Protein AF-A0A0D0DPZ7-F1 (afdb_monomer_lite)

Foldseek 3Di:
DDDDDDDDDDPPPPDDDDDDPPPPCPDPLVVDDLLCSQVPDDAPDDPPPVPDPDDDPPVVVNVVSVVVSVVDDSVLSNLVSVVLVLLVVVCVVVVNDSNCSPVHDVVSVVVSLVVCPPVDDPVSSVSD

pLDDT: mean 73.2, std 19.14, range [33.75, 94.12]

Sequence (128 aa):
HHPTSAMPRTLHLSQPREPKCSHQLLTPLFVLPVCTRLLLWSPIKPRSTSDAKATLSQNNIQRIYDVISHAWAISTRETYGSGLLTFHIFCDGKGIPEAEHAPANPTIIAVFISMLAGSYSGSAVTNY

Structure (mmCIF, N/CA/C/O backbone):
data_AF-A0A0D0DPZ7-F1
#
_entry.id   AF-A0A0D0DPZ7-F1
#
loop_
_atom_site.group_PDB
_atom_site.id
_atom_site.type_symbol
_atom_site.label_atom_id
_atom_site.label_alt_id
_atom_site.label_comp_id
_atom_site.label_asym_id
_atom_site.label_entity_id
_atom_site.label_seq_id
_atom_site.pdbx_PDB_ins_code
_atom_site.Cartn_x
_atom_site.Cartn_y
_atom_site.Cartn_z
_atom_site.occupancy
_atom_site.B_iso_or_equiv
_atom_site.auth_seq_id
_atom_site.auth_comp_id
_atom_site.auth_asym_id
_atom_site.auth_atom_id
_atom_site.pdbx_PDB_model_num
ATOM 1 N N . HIS A 1 1 ? 5.630 -40.386 -41.239 1.00 42.03 1 HIS A N 1
ATOM 2 C CA . HIS A 1 1 ? 5.960 -38.949 -41.191 1.00 42.03 1 HIS A CA 1
ATOM 3 C C . HIS A 1 1 ? 4.798 -38.133 -41.747 1.00 42.03 1 HIS A C 1
ATOM 5 O O . HIS A 1 1 ? 4.629 -38.116 -42.954 1.00 42.03 1 HIS A O 1
ATOM 11 N N . HIS A 1 2 ? 3.971 -37.566 -40.860 1.00 39.59 2 HIS A N 1
ATOM 12 C CA . HIS A 1 2 ? 3.369 -36.217 -40.885 1.00 39.59 2 HIS A CA 1
ATOM 13 C C . HIS A 1 2 ? 2.298 -36.155 -39.770 1.00 39.59 2 HIS A C 1
ATOM 15 O O . HIS A 1 2 ? 1.451 -37.045 -39.723 1.00 39.59 2 HIS A O 1
ATOM 21 N N . PRO A 1 3 ? 2.359 -35.191 -38.829 1.00 43.81 3 PRO A N 1
ATOM 22 C CA . PRO A 1 3 ? 1.478 -35.165 -37.665 1.00 43.81 3 PRO A CA 1
ATOM 23 C C . PRO A 1 3 ? 0.187 -34.374 -37.926 1.00 43.81 3 PRO A C 1
ATOM 25 O O . PRO A 1 3 ? 0.203 -33.295 -38.517 1.00 43.81 3 PRO A O 1
ATOM 28 N N . THR A 1 4 ? -0.928 -34.907 -37.429 1.00 42.88 4 THR A N 1
ATOM 29 C CA . THR A 1 4 ? -2.248 -34.268 -37.393 1.00 42.88 4 THR A CA 1
ATOM 30 C C . THR A 1 4 ? -2.233 -33.108 -36.392 1.00 42.88 4 THR A C 1
ATOM 32 O O . THR A 1 4 ? -2.068 -33.317 -35.192 1.00 42.88 4 THR A O 1
ATOM 35 N N . SER A 1 5 ? -2.382 -31.876 -36.884 1.00 38.00 5 SER A N 1
ATOM 36 C CA . SER A 1 5 ? -2.475 -30.659 -36.069 1.00 38.00 5 SER A CA 1
ATOM 37 C C . SER A 1 5 ? -3.850 -30.577 -35.394 1.00 38.00 5 SER A C 1
ATOM 39 O O . SER A 1 5 ? -4.870 -30.426 -36.063 1.00 38.00 5 SER A O 1
ATOM 41 N N . ALA A 1 6 ? -3.881 -30.701 -34.067 1.00 41.59 6 ALA A N 1
ATOM 42 C CA . ALA A 1 6 ? -5.055 -30.410 -33.252 1.00 41.59 6 ALA A CA 1
ATOM 43 C C . ALA A 1 6 ? -5.072 -28.912 -32.901 1.00 41.59 6 ALA A C 1
ATOM 45 O O . ALA A 1 6 ? -4.145 -28.406 -32.272 1.00 41.59 6 ALA A O 1
ATOM 46 N N . MET A 1 7 ? -6.127 -28.206 -33.311 1.00 41.62 7 MET A N 1
ATOM 47 C CA . MET A 1 7 ? -6.374 -26.806 -32.948 1.00 41.62 7 MET A CA 1
ATOM 48 C C . MET A 1 7 ? -6.839 -26.706 -31.481 1.00 41.62 7 MET A C 1
ATOM 50 O O . MET A 1 7 ? -7.676 -27.515 -31.067 1.00 41.62 7 MET A O 1
ATOM 54 N N . PRO A 1 8 ? -6.376 -25.727 -30.681 1.00 38.75 8 PRO A N 1
ATOM 55 C CA . PRO A 1 8 ? -6.875 -25.543 -29.323 1.00 38.75 8 PRO A CA 1
ATOM 56 C C . PRO A 1 8 ? -8.268 -24.896 -29.326 1.00 38.75 8 PRO A C 1
ATOM 58 O O . PRO A 1 8 ? -8.493 -23.877 -29.978 1.00 38.75 8 PRO A O 1
ATOM 61 N N . ARG A 1 9 ? -9.197 -25.465 -28.546 1.00 37.00 9 ARG A N 1
ATOM 62 C CA . ARG A 1 9 ? -10.486 -24.846 -28.196 1.00 37.00 9 ARG A CA 1
ATOM 63 C C . ARG A 1 9 ? -10.245 -23.505 -27.502 1.00 37.00 9 ARG A C 1
ATOM 65 O O . ARG A 1 9 ? -9.662 -23.463 -26.422 1.00 37.00 9 ARG A O 1
ATOM 72 N N . THR A 1 10 ? -10.758 -22.430 -28.086 1.00 38.12 10 THR A N 1
ATOM 73 C CA . THR A 1 10 ? -10.843 -21.112 -27.455 1.00 38.12 10 THR A CA 1
ATOM 74 C C . THR A 1 10 ? -11.764 -21.196 -26.235 1.00 38.12 10 THR A C 1
ATOM 76 O O . THR A 1 10 ? -12.971 -21.395 -26.371 1.00 38.12 10 THR A O 1
ATOM 79 N N . LEU A 1 11 ? -11.205 -21.069 -25.031 1.00 38.59 11 LEU A N 1
ATOM 80 C CA . LEU A 1 11 ? -11.987 -20.851 -23.816 1.00 38.59 11 LEU A CA 1
ATOM 81 C C . LEU A 1 11 ? -12.513 -19.414 -23.865 1.00 38.59 11 LEU A C 1
ATOM 83 O O . LEU A 1 11 ? -11.763 -18.458 -23.685 1.00 38.59 11 LEU A O 1
ATOM 87 N N . HIS A 1 12 ? -13.800 -19.267 -24.169 1.00 39.28 12 HIS A N 1
ATOM 88 C CA . HIS A 1 12 ? -14.497 -17.989 -24.131 1.00 39.28 12 HIS A CA 1
ATOM 89 C C . HIS A 1 12 ? -14.573 -17.523 -22.671 1.00 39.28 12 HIS A C 1
ATOM 91 O O . HIS A 1 12 ? -15.419 -17.987 -21.907 1.00 39.28 12 HIS A O 1
ATOM 97 N N . LEU A 1 13 ? -13.657 -16.638 -22.267 1.00 38.62 13 LEU A N 1
ATOM 98 C CA . LEU A 1 13 ? -13.661 -16.022 -20.945 1.00 38.62 13 LEU A CA 1
ATOM 99 C C . LEU A 1 13 ? -14.919 -15.147 -20.846 1.00 38.62 13 LEU A C 1
ATOM 101 O O . LEU A 1 13 ? -15.009 -14.079 -21.447 1.00 38.62 13 LEU A O 1
ATOM 105 N N . SER A 1 14 ? -15.941 -15.646 -20.156 1.00 37.69 14 SER A N 1
ATOM 106 C CA . SER A 1 14 ? -17.149 -14.889 -19.844 1.00 37.69 14 SER A CA 1
ATOM 107 C C . SER A 1 14 ? -16.773 -13.636 -19.052 1.00 37.69 14 SER A C 1
ATOM 109 O O . SER A 1 14 ? -16.170 -13.722 -17.983 1.00 37.69 14 SER A O 1
ATOM 111 N N . GLN A 1 15 ? -17.126 -12.489 -19.624 1.00 48.75 15 GLN A N 1
ATOM 112 C CA . GLN A 1 15 ? -16.910 -11.140 -19.113 1.00 48.75 15 GLN A CA 1
ATOM 113 C C . GLN A 1 15 ? -17.379 -11.025 -17.646 1.00 48.75 15 GLN A C 1
ATOM 115 O O . GLN A 1 15 ? -18.496 -11.462 -17.340 1.00 48.75 15 GLN A O 1
ATOM 120 N N . PRO A 1 16 ? -16.570 -10.474 -16.720 1.00 40.56 16 PRO A N 1
ATOM 121 C CA . PRO A 1 16 ? -17.009 -10.269 -15.346 1.00 40.56 16 PRO A CA 1
ATOM 122 C C . PRO A 1 16 ? -18.195 -9.305 -15.323 1.00 40.56 16 PRO A C 1
ATOM 124 O O . PRO A 1 16 ? -18.167 -8.250 -15.950 1.00 40.56 16 PRO A O 1
ATOM 127 N N . ARG A 1 17 ? -19.258 -9.683 -14.609 1.00 40.72 17 ARG A N 1
ATOM 128 C CA . ARG A 1 17 ? -20.392 -8.797 -14.339 1.00 40.72 17 ARG A CA 1
ATOM 129 C C . ARG A 1 17 ? -19.886 -7.614 -13.522 1.00 40.72 17 ARG A C 1
ATOM 131 O O . ARG A 1 17 ? -19.421 -7.826 -12.408 1.00 40.72 17 ARG A O 1
ATOM 138 N N . GLU A 1 18 ? -20.001 -6.413 -14.082 1.00 39.41 18 GLU A N 1
ATOM 139 C CA . GLU A 1 18 ? -19.732 -5.144 -13.402 1.00 39.41 18 GLU A CA 1
ATOM 140 C C . GLU A 1 18 ? -20.442 -5.123 -12.036 1.00 39.41 18 GLU A C 1
ATOM 142 O O . GLU A 1 18 ? -21.681 -5.144 -11.989 1.00 39.41 18 GLU A O 1
ATOM 147 N N . PRO A 1 19 ? -19.709 -5.117 -10.907 1.00 40.62 19 PRO A N 1
ATOM 148 C CA . PRO A 1 19 ? -20.325 -4.857 -9.623 1.00 40.62 19 PRO A CA 1
ATOM 149 C C . PRO A 1 19 ? -20.784 -3.399 -9.616 1.00 40.62 19 PRO A C 1
ATOM 151 O O . PRO A 1 19 ? -20.041 -2.478 -9.948 1.00 40.62 19 PRO A O 1
ATOM 154 N N . LYS A 1 20 ? -22.058 -3.203 -9.277 1.00 34.69 20 LYS A N 1
ATOM 155 C CA . LYS A 1 20 ? -22.725 -1.902 -9.250 1.00 34.69 20 LYS A CA 1
ATOM 156 C C . LYS A 1 20 ? -21.954 -0.971 -8.309 1.00 34.69 20 LYS A C 1
ATOM 158 O O . LYS A 1 20 ? -22.003 -1.123 -7.092 1.00 34.69 20 LYS A O 1
ATOM 163 N N . CYS A 1 21 ? -21.203 -0.057 -8.912 1.00 33.75 21 CYS A N 1
ATOM 164 C CA . CYS A 1 21 ? -20.305 0.878 -8.258 1.00 33.75 21 CYS A CA 1
ATOM 165 C C . CYS A 1 21 ? -21.119 1.918 -7.475 1.00 33.75 21 CYS A C 1
ATOM 167 O O . CYS A 1 21 ? -21.465 2.979 -7.987 1.00 33.75 21 CYS A O 1
ATOM 169 N N . SER A 1 22 ? -21.440 1.609 -6.221 1.00 42.50 22 SER A N 1
ATOM 170 C CA . SER A 1 22 ? -21.886 2.595 -5.232 1.00 42.50 22 SER A CA 1
ATOM 171 C C . SER A 1 22 ? -20.668 3.214 -4.531 1.00 42.50 22 SER A C 1
ATOM 173 O O . SER A 1 22 ? -20.624 3.287 -3.308 1.00 42.50 22 SER A O 1
ATOM 175 N N . HIS A 1 23 ? -19.642 3.624 -5.287 1.00 43.50 23 HIS A N 1
ATOM 176 C CA . HIS A 1 23 ? -18.450 4.274 -4.735 1.00 43.50 23 HIS A CA 1
ATOM 177 C C . HIS A 1 23 ? -18.616 5.799 -4.792 1.00 43.50 23 HIS A C 1
ATOM 179 O O . HIS A 1 23 ? -18.132 6.457 -5.708 1.00 43.50 23 HIS A O 1
ATOM 185 N N . GLN 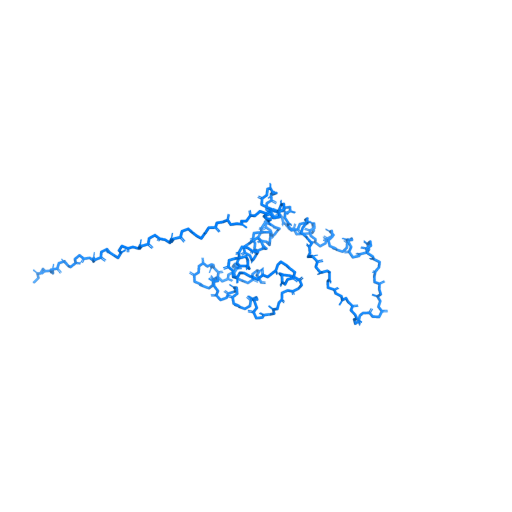A 1 24 ? -19.308 6.376 -3.807 1.00 46.84 24 GLN A N 1
ATOM 186 C CA . GLN A 1 24 ? -19.301 7.831 -3.576 1.00 46.84 24 GLN A CA 1
ATOM 187 C C . GLN A 1 24 ? -18.294 8.284 -2.511 1.00 46.84 24 GLN A C 1
ATOM 189 O O . GLN A 1 24 ? -18.352 9.419 -2.055 1.00 46.84 24 GLN A O 1
ATOM 194 N N . LEU A 1 25 ? -17.322 7.448 -2.147 1.00 45.88 25 LEU A N 1
ATOM 195 C CA . LEU A 1 25 ? -16.231 7.848 -1.254 1.00 45.88 25 LEU A CA 1
ATOM 196 C C . LEU A 1 25 ? -14.878 7.338 -1.763 1.00 45.88 25 LEU A C 1
ATOM 198 O O . LEU A 1 25 ? -14.069 6.834 -0.998 1.00 45.88 25 LEU A O 1
ATOM 202 N N . LEU A 1 26 ? -14.610 7.490 -3.067 1.00 46.09 26 LEU A N 1
ATOM 203 C CA . LEU A 1 26 ? -13.226 7.459 -3.542 1.00 46.09 26 LEU A CA 1
ATOM 204 C C . LEU A 1 26 ? -12.548 8.721 -2.996 1.00 46.09 26 LEU A C 1
ATOM 206 O O . LEU A 1 26 ? -12.717 9.824 -3.519 1.00 46.09 26 LEU A O 1
ATOM 210 N N . THR A 1 27 ? -11.853 8.545 -1.877 1.00 57.09 27 THR A N 1
ATOM 211 C CA . THR A 1 27 ? -10.991 9.514 -1.200 1.00 57.09 27 THR A CA 1
ATOM 212 C C . THR A 1 27 ? -10.072 10.238 -2.205 1.00 57.09 27 THR A C 1
ATOM 214 O O . THR A 1 27 ? -9.760 9.700 -3.272 1.00 57.09 27 THR A O 1
ATOM 217 N N . PRO A 1 28 ? -9.574 11.452 -1.888 1.00 58.41 28 PRO A N 1
ATOM 218 C CA . PRO A 1 28 ? -8.881 12.354 -2.829 1.00 58.41 28 PRO A CA 1
ATOM 219 C C . PRO A 1 28 ? -7.570 11.809 -3.437 1.00 58.41 28 PRO A C 1
ATOM 221 O O . PRO A 1 28 ? -6.913 12.489 -4.225 1.00 58.41 28 PRO A O 1
ATOM 224 N N . LEU A 1 29 ? -7.178 10.579 -3.104 1.00 61.03 29 LEU A N 1
ATOM 225 C CA . LEU A 1 29 ? -5.922 9.951 -3.496 1.00 61.03 29 LEU A CA 1
ATOM 226 C C . LEU A 1 29 ? -5.830 9.651 -5.001 1.00 61.03 29 LEU A C 1
ATOM 228 O O . LEU A 1 29 ? -4.738 9.698 -5.568 1.00 61.03 29 LEU A O 1
ATOM 232 N N . PHE A 1 30 ? -6.956 9.385 -5.671 1.00 64.00 30 PHE A N 1
ATOM 233 C CA . PHE A 1 30 ? -6.969 9.040 -7.100 1.00 64.00 30 PHE A CA 1
ATOM 234 C C . PHE A 1 30 ? -6.533 10.194 -8.015 1.00 64.00 30 PHE A C 1
ATOM 236 O O . PHE A 1 30 ? -5.942 9.940 -9.064 1.00 64.00 30 PHE A O 1
ATOM 243 N N . VAL A 1 31 ? -6.763 11.448 -7.610 1.00 65.19 31 VAL A N 1
ATOM 244 C CA . VAL A 1 31 ? -6.537 12.643 -8.450 1.00 65.19 31 VAL A CA 1
ATOM 245 C C . VAL A 1 31 ? -5.098 13.174 -8.345 1.00 65.19 31 VAL A C 1
ATOM 247 O O . VAL A 1 31 ? -4.655 13.969 -9.169 1.00 65.19 31 VAL A O 1
ATOM 250 N N . LEU A 1 32 ? -4.333 12.714 -7.354 1.00 66.50 32 LEU A N 1
ATOM 251 C CA . LEU A 1 32 ? -2.981 13.198 -7.075 1.00 66.50 32 LEU A CA 1
ATOM 252 C C . LEU A 1 32 ? -1.902 12.381 -7.814 1.00 66.50 32 LEU A C 1
ATOM 254 O O . LEU A 1 32 ? -2.071 11.164 -7.974 1.00 66.50 32 LEU A O 1
ATOM 258 N N . PRO A 1 33 ? -0.763 13.000 -8.202 1.00 75.62 33 PRO A N 1
ATOM 259 C CA . PRO A 1 33 ? 0.408 12.278 -8.698 1.00 75.62 33 PRO A CA 1
ATOM 260 C C . PRO A 1 33 ? 0.836 11.177 -7.726 1.00 75.62 33 PRO A C 1
ATOM 262 O O . PRO A 1 33 ? 0.888 11.406 -6.516 1.00 75.62 33 PRO A O 1
ATOM 265 N N . VAL A 1 34 ? 1.192 9.997 -8.241 1.00 75.19 34 VAL A N 1
ATOM 266 C CA . VAL A 1 34 ? 1.489 8.805 -7.426 1.00 75.19 34 VAL A CA 1
ATOM 267 C C . VAL A 1 34 ? 2.537 9.083 -6.341 1.00 75.19 34 VAL A C 1
ATOM 269 O O . VAL A 1 34 ? 2.349 8.694 -5.191 1.00 75.19 34 VAL A O 1
ATOM 272 N N . CYS A 1 35 ? 3.591 9.833 -6.670 1.00 74.81 35 CYS A N 1
ATOM 273 C CA . CYS A 1 35 ? 4.657 10.211 -5.739 1.00 74.81 35 CYS A CA 1
ATOM 274 C C . CYS A 1 35 ? 4.198 11.105 -4.571 1.00 74.81 35 CYS A C 1
ATOM 276 O O . CYS A 1 35 ? 4.852 11.137 -3.530 1.00 74.81 35 CYS A O 1
ATOM 278 N N . THR A 1 36 ? 3.084 11.825 -4.726 1.00 78.75 36 THR A N 1
ATOM 279 C CA . THR A 1 36 ? 2.514 12.707 -3.691 1.00 78.75 36 THR A CA 1
ATOM 280 C C . THR A 1 36 ? 1.474 12.006 -2.823 1.00 78.75 36 THR A C 1
ATOM 282 O O . THR A 1 36 ? 1.223 12.443 -1.703 1.00 78.75 36 THR A O 1
ATOM 285 N N . ARG A 1 37 ? 0.914 10.881 -3.291 1.00 80.44 37 ARG A N 1
ATOM 286 C CA . ARG A 1 37 ? -0.095 10.098 -2.557 1.00 80.44 37 ARG A CA 1
ATOM 287 C C . ARG A 1 37 ? 0.417 9.646 -1.199 1.00 80.44 37 ARG A C 1
ATOM 289 O O . ARG A 1 37 ? -0.294 9.752 -0.211 1.00 80.44 37 ARG A O 1
ATOM 296 N N . LEU A 1 38 ? 1.669 9.202 -1.156 1.00 81.31 38 LEU A N 1
ATOM 297 C CA . LEU A 1 38 ? 2.311 8.754 0.074 1.00 81.31 38 LEU A CA 1
ATOM 298 C C . LEU A 1 38 ? 2.514 9.888 1.091 1.00 81.31 38 LEU A C 1
ATOM 300 O O . LEU A 1 38 ? 2.469 9.633 2.285 1.00 81.31 38 LEU A O 1
ATOM 304 N N . LEU A 1 39 ? 2.712 11.126 0.621 1.00 81.88 39 LEU A N 1
ATOM 305 C CA . LEU A 1 39 ? 2.934 12.296 1.481 1.00 81.88 39 LEU A CA 1
ATOM 306 C C . LEU A 1 39 ? 1.643 12.799 2.130 1.00 81.88 39 LEU A C 1
ATOM 308 O O . LEU A 1 39 ? 1.669 13.321 3.236 1.00 81.88 39 LEU A O 1
ATOM 312 N N . LEU A 1 40 ? 0.523 12.677 1.418 1.00 82.06 40 LEU A N 1
ATOM 313 C CA . LEU A 1 40 ? -0.767 13.223 1.841 1.00 82.06 40 LEU A CA 1
ATOM 314 C C . LEU A 1 40 ? -1.655 12.189 2.537 1.00 82.06 40 LEU A C 1
ATOM 316 O O . LEU A 1 40 ? -2.692 12.542 3.097 1.00 82.06 40 LEU A O 1
ATOM 320 N N . TRP A 1 41 ? -1.282 10.913 2.483 1.00 84.06 41 TRP A N 1
ATOM 321 C CA . TRP A 1 41 ? -2.072 9.856 3.086 1.00 84.06 41 TRP A CA 1
ATOM 322 C C . TRP A 1 41 ? -1.925 9.831 4.609 1.00 84.06 41 TRP A C 1
ATOM 324 O O . TRP A 1 41 ? -0.821 9.845 5.150 1.00 84.06 41 TRP A O 1
ATOM 334 N N . SER A 1 42 ? -3.060 9.721 5.299 1.00 81.00 42 SER A N 1
ATOM 335 C CA . SER A 1 42 ? -3.134 9.527 6.744 1.00 81.00 42 SER A CA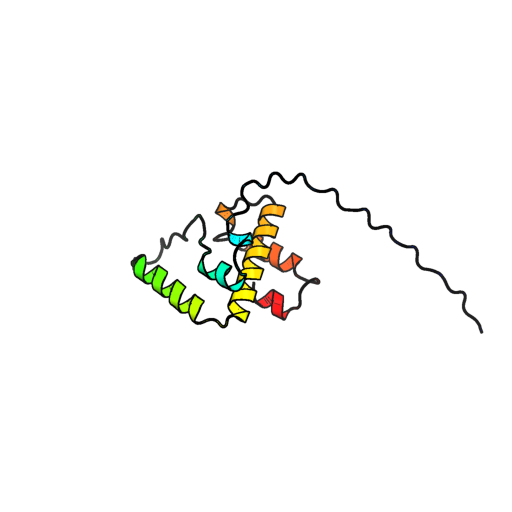 1
ATOM 336 C C . SER A 1 42 ? -4.244 8.524 7.063 1.00 81.00 42 SER A C 1
ATOM 338 O O . SER A 1 42 ? -5.318 8.603 6.462 1.00 81.00 42 SER A O 1
ATOM 340 N N . PRO A 1 43 ? -4.033 7.590 8.006 1.00 81.12 43 PRO A N 1
ATOM 341 C CA . PRO A 1 43 ? -5.072 6.656 8.417 1.00 81.12 43 PRO A CA 1
ATOM 342 C C . PRO A 1 43 ? -6.186 7.367 9.199 1.00 81.12 43 PRO A C 1
ATOM 344 O O . PRO A 1 43 ? -5.912 8.288 9.969 1.00 81.12 43 PRO A O 1
ATOM 347 N N . ILE A 1 44 ? -7.432 6.892 9.064 1.00 81.00 44 ILE A N 1
ATOM 348 C CA . ILE A 1 44 ? -8.581 7.393 9.849 1.00 81.00 44 ILE A CA 1
ATOM 349 C C . ILE A 1 44 ? -8.329 7.219 11.348 1.00 81.00 44 ILE A C 1
ATOM 351 O O . ILE A 1 44 ? -8.633 8.100 12.151 1.00 81.00 44 ILE A O 1
ATOM 355 N N . LYS A 1 45 ? -7.774 6.066 11.729 1.00 75.94 45 LYS A N 1
ATOM 356 C CA . LYS A 1 45 ? -7.397 5.774 13.107 1.00 75.94 45 LYS A CA 1
ATOM 357 C C . LYS A 1 45 ? -5.887 5.936 13.241 1.00 75.94 45 LYS A C 1
ATOM 359 O O . LYS A 1 45 ? -5.145 5.076 12.756 1.00 75.94 45 LYS A O 1
ATOM 364 N N . PRO A 1 46 ? -5.396 6.998 13.902 1.00 66.25 46 PRO A N 1
ATOM 365 C CA . PRO A 1 46 ? -3.998 7.032 14.286 1.00 66.25 46 PRO A CA 1
ATOM 366 C C . PRO A 1 46 ? -3.731 5.843 15.212 1.00 66.25 46 PRO A C 1
ATOM 368 O O . PRO A 1 46 ? -4.556 5.493 16.058 1.00 66.25 46 PRO A O 1
ATOM 371 N N . ARG A 1 47 ? -2.581 5.188 15.039 1.00 65.44 47 ARG A N 1
ATOM 372 C CA . ARG A 1 47 ? -2.163 4.107 15.932 1.00 65.44 47 ARG A CA 1
ATOM 373 C C . ARG A 1 47 ? -2.078 4.676 17.349 1.00 65.44 47 ARG A C 1
ATOM 375 O O . ARG A 1 47 ? -1.199 5.491 17.614 1.00 65.44 47 ARG A O 1
ATOM 382 N N . SER A 1 48 ? -2.968 4.250 18.247 1.00 59.78 48 SER A N 1
ATOM 383 C CA . SER A 1 48 ? -2.851 4.571 19.670 1.00 59.78 48 SER A CA 1
ATOM 384 C C . SER A 1 48 ? -1.537 3.996 20.184 1.00 59.78 48 SER A C 1
ATOM 386 O O . SER A 1 48 ? -1.404 2.787 20.362 1.00 59.78 48 SER A O 1
ATOM 388 N N . THR A 1 49 ? -0.544 4.852 20.408 1.00 54.94 49 THR A N 1
ATOM 389 C CA . THR A 1 49 ? 0.708 4.493 21.077 1.00 54.94 49 THR A CA 1
ATOM 390 C C . THR A 1 49 ? 0.446 4.399 22.580 1.00 54.94 49 THR A C 1
ATOM 392 O O . THR A 1 49 ? 0.956 5.204 23.354 1.00 54.94 49 THR A O 1
ATOM 395 N N . SER A 1 50 ? -0.410 3.464 22.998 1.00 52.06 50 SER A N 1
ATOM 396 C CA . SER A 1 50 ? -0.775 3.305 24.412 1.00 52.06 50 SER A CA 1
ATOM 397 C C . SER A 1 50 ? 0.391 2.797 25.273 1.00 52.06 50 SER A C 1
ATOM 399 O O . SER A 1 50 ? 0.331 2.913 26.492 1.00 52.06 50 SER A O 1
ATOM 401 N N . ASP A 1 51 ? 1.468 2.302 24.652 1.00 51.38 51 ASP A N 1
ATOM 402 C CA . ASP A 1 51 ? 2.589 1.659 25.352 1.00 51.38 51 ASP A CA 1
ATOM 403 C C . ASP A 1 51 ? 3.870 2.514 25.412 1.00 51.38 51 ASP A C 1
ATOM 405 O O . ASP A 1 51 ? 4.867 2.114 26.015 1.00 51.38 51 ASP A O 1
ATOM 409 N N . ALA A 1 52 ? 3.880 3.712 24.814 1.00 52.56 52 ALA A N 1
ATOM 410 C CA . ALA A 1 52 ? 5.057 4.577 24.822 1.00 52.56 52 ALA A CA 1
ATOM 411 C C . ALA A 1 52 ? 4.975 5.598 25.964 1.00 52.56 52 ALA A C 1
ATOM 413 O O . ALA A 1 52 ? 4.292 6.614 25.876 1.00 52.56 52 ALA A O 1
ATOM 414 N N . LYS A 1 53 ? 5.775 5.371 27.009 1.00 53.72 53 LYS A N 1
ATOM 415 C CA . LYS A 1 53 ? 6.037 6.278 28.148 1.00 53.72 53 LYS A CA 1
ATOM 416 C C . LYS A 1 53 ? 6.592 7.668 27.747 1.00 53.72 53 LYS A C 1
ATOM 418 O O . LYS A 1 53 ? 6.906 8.476 28.613 1.00 53.72 53 LYS A O 1
ATOM 423 N N . ALA A 1 54 ? 6.726 7.945 26.450 1.00 57.94 54 ALA A N 1
ATOM 424 C CA . ALA A 1 54 ? 7.124 9.222 25.880 1.00 57.94 54 ALA A CA 1
ATOM 425 C C . ALA A 1 54 ? 6.090 9.646 24.827 1.00 57.94 54 ALA A C 1
ATOM 427 O O . ALA A 1 54 ? 6.128 9.205 23.679 1.00 57.94 54 ALA A O 1
ATOM 428 N N . THR A 1 55 ? 5.159 10.512 25.216 1.00 65.88 55 THR A N 1
ATOM 429 C CA . THR A 1 55 ? 4.250 11.196 24.294 1.00 65.88 55 THR A CA 1
ATOM 430 C C . THR A 1 55 ? 5.069 12.185 23.462 1.00 65.88 55 THR A C 1
ATOM 432 O O . THR A 1 55 ? 5.355 13.300 23.896 1.00 65.88 55 THR A O 1
ATOM 435 N N . LEU A 1 56 ? 5.511 11.777 22.268 1.00 72.00 56 LEU A N 1
ATOM 436 C CA . LEU A 1 56 ? 6.063 12.726 21.301 1.00 72.00 56 LEU A CA 1
ATOM 437 C C . LEU A 1 56 ? 4.975 13.738 20.927 1.00 72.00 56 LEU A C 1
ATOM 439 O O . LEU A 1 56 ? 3.836 13.367 20.659 1.00 72.00 56 LEU A O 1
ATOM 443 N N . SER A 1 57 ? 5.336 15.023 20.886 1.00 83.06 57 SER A N 1
ATOM 444 C CA . SER A 1 57 ? 4.453 16.059 20.344 1.00 83.06 57 SER A CA 1
ATOM 445 C C . SER A 1 57 ? 4.052 15.712 18.909 1.00 83.06 57 SER A C 1
ATOM 447 O O . SER A 1 57 ? 4.890 15.256 18.127 1.00 83.06 57 SER A O 1
ATOM 449 N N . GLN A 1 58 ? 2.806 16.014 18.537 1.00 79.31 58 GLN A N 1
ATOM 450 C CA . GLN A 1 58 ? 2.310 15.855 17.168 1.00 79.31 58 GLN A CA 1
ATOM 451 C C . GLN A 1 58 ? 3.234 16.523 16.135 1.00 79.31 58 GLN A C 1
ATOM 453 O O . GLN A 1 58 ? 3.460 15.954 15.073 1.00 79.31 58 GLN A O 1
ATOM 458 N N . ASN A 1 59 ? 3.844 17.669 16.465 1.00 82.69 59 ASN A N 1
ATOM 459 C CA . ASN A 1 59 ? 4.805 18.351 15.588 1.00 82.69 59 ASN A CA 1
ATOM 460 C C . ASN A 1 59 ? 6.046 17.499 15.295 1.00 82.69 59 ASN A C 1
ATOM 462 O O . ASN A 1 59 ? 6.539 17.481 14.170 1.00 82.69 59 ASN A O 1
ATOM 466 N N . ASN A 1 60 ? 6.544 16.766 16.292 1.00 83.75 60 ASN A N 1
ATOM 467 C CA . ASN A 1 60 ? 7.690 15.883 16.103 1.00 83.75 60 ASN A CA 1
ATOM 468 C C . ASN A 1 60 ? 7.304 14.656 15.275 1.00 83.75 60 ASN A C 1
ATOM 470 O O . ASN A 1 60 ? 8.081 14.238 14.424 1.00 83.75 60 ASN A O 1
ATOM 474 N N . ILE A 1 61 ? 6.099 14.111 15.484 1.00 81.81 61 ILE A N 1
ATOM 475 C CA . ILE A 1 61 ? 5.570 12.998 14.684 1.00 81.81 61 ILE A CA 1
ATOM 476 C C . ILE A 1 61 ? 5.448 13.416 13.213 1.00 81.81 61 ILE A C 1
ATOM 478 O O . ILE A 1 61 ? 5.940 12.708 12.338 1.00 81.81 61 ILE A O 1
ATOM 482 N N . GLN A 1 62 ? 4.864 14.586 12.941 1.00 82.19 62 GLN A N 1
ATOM 483 C CA . GLN A 1 62 ? 4.750 15.124 11.581 1.00 82.19 62 GLN A CA 1
ATOM 484 C C . GLN A 1 62 ? 6.124 15.359 10.949 1.00 82.19 62 GLN A C 1
ATOM 486 O O . GLN A 1 62 ? 6.384 14.868 9.858 1.00 82.19 62 GLN A O 1
ATOM 491 N N . ARG A 1 63 ? 7.058 15.987 11.676 1.00 86.88 63 ARG A N 1
ATOM 492 C CA . ARG A 1 63 ? 8.428 16.195 11.189 1.00 86.88 63 ARG A CA 1
ATOM 493 C C . ARG A 1 63 ? 9.134 14.880 10.842 1.00 86.88 63 ARG A C 1
ATOM 495 O O . ARG A 1 63 ? 9.878 14.838 9.867 1.00 86.88 63 ARG A O 1
ATOM 502 N N . ILE A 1 64 ? 8.932 13.822 11.630 1.00 85.88 64 ILE A N 1
ATOM 503 C CA . ILE A 1 64 ? 9.486 12.492 11.337 1.00 85.88 64 ILE A CA 1
ATOM 504 C C . ILE A 1 64 ? 8.915 11.963 10.017 1.00 85.88 64 ILE A C 1
ATOM 506 O O . ILE A 1 64 ? 9.689 11.545 9.155 1.00 85.88 64 ILE A O 1
ATOM 510 N N . TYR A 1 65 ? 7.592 12.019 9.835 1.00 82.81 65 TYR A N 1
ATOM 511 C CA . TYR A 1 65 ? 6.955 11.599 8.586 1.00 82.81 65 TYR A CA 1
ATOM 512 C C . TYR A 1 65 ? 7.438 12.417 7.388 1.00 82.81 65 TYR A C 1
ATOM 514 O O . TYR A 1 65 ? 7.804 11.826 6.371 1.00 82.81 65 TYR A O 1
ATOM 522 N N . ASP A 1 66 ? 7.520 13.740 7.518 1.00 84.06 66 ASP A N 1
ATOM 523 C CA . ASP A 1 66 ? 7.999 14.625 6.457 1.00 84.06 66 ASP A CA 1
ATOM 524 C C . ASP A 1 66 ? 9.429 14.279 6.049 1.00 84.06 66 ASP A C 1
ATOM 526 O O . ASP A 1 66 ? 9.698 14.065 4.867 1.00 84.06 66 ASP A O 1
ATOM 530 N N . VAL A 1 67 ? 10.348 14.176 7.014 1.00 88.81 67 VAL A N 1
ATOM 531 C CA . VAL A 1 67 ? 11.761 13.886 6.736 1.00 88.81 67 VAL A CA 1
ATOM 532 C C . VAL A 1 67 ? 11.919 12.522 6.072 1.00 88.81 67 VAL A C 1
ATOM 534 O O . VAL A 1 67 ? 12.596 12.430 5.050 1.00 88.81 67 VAL A O 1
ATOM 537 N N . ILE A 1 68 ? 11.286 11.475 6.609 1.00 85.81 68 ILE A N 1
ATOM 538 C CA . ILE A 1 68 ? 11.400 10.119 6.050 1.00 85.81 68 ILE A CA 1
ATOM 539 C C . ILE A 1 68 ? 10.818 10.078 4.637 1.00 85.81 68 ILE A C 1
ATOM 541 O O . ILE A 1 68 ? 11.445 9.540 3.725 1.00 85.81 68 ILE A O 1
ATOM 545 N N . SER A 1 69 ? 9.651 10.688 4.433 1.00 81.44 69 SER A N 1
ATOM 546 C CA . SER A 1 69 ? 8.971 10.610 3.144 1.00 81.44 69 SER A CA 1
ATOM 547 C C . SER A 1 69 ? 9.676 11.430 2.062 1.00 81.44 69 SER A C 1
ATOM 549 O O . SER A 1 69 ? 9.715 11.008 0.906 1.00 81.44 69 SER A O 1
ATOM 551 N N . HIS A 1 70 ? 10.281 12.569 2.415 1.00 85.00 70 HIS A N 1
ATOM 552 C CA . HIS A 1 70 ? 11.076 13.377 1.482 1.00 85.00 70 HIS A CA 1
ATOM 553 C C . HIS A 1 70 ? 12.486 12.818 1.247 1.00 85.00 70 HIS A C 1
ATOM 555 O O . HIS A 1 70 ? 13.075 13.105 0.206 1.00 85.00 70 HIS A O 1
ATOM 561 N N . ALA A 1 71 ? 13.021 12.008 2.167 1.00 89.50 71 ALA A N 1
ATOM 562 C CA . ALA A 1 71 ? 14.311 11.341 1.993 1.00 89.50 71 ALA A CA 1
ATOM 563 C C . ALA A 1 71 ? 14.275 10.236 0.921 1.00 89.50 71 ALA A C 1
ATOM 565 O O . ALA A 1 71 ? 15.320 9.851 0.395 1.00 89.50 71 ALA A O 1
ATOM 566 N N . TRP A 1 72 ? 13.093 9.724 0.571 1.00 87.31 72 TRP A N 1
ATOM 567 C CA . TRP A 1 72 ? 12.945 8.731 -0.487 1.00 87.31 72 TRP A CA 1
ATOM 568 C C . TRP A 1 72 ? 13.056 9.332 -1.891 1.00 87.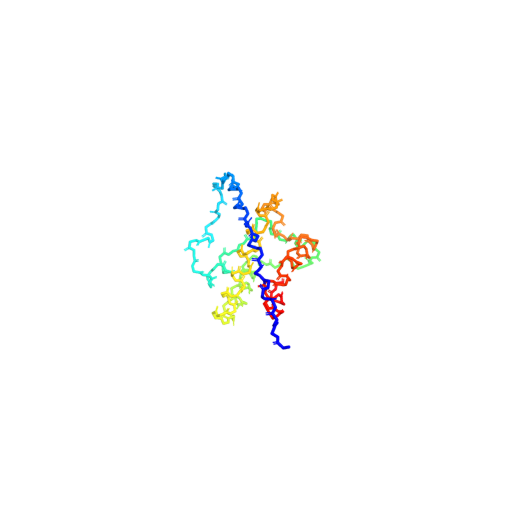31 72 TRP A C 1
ATOM 570 O O . TRP A 1 72 ? 12.478 10.377 -2.218 1.00 87.31 72 TRP A O 1
ATOM 580 N N . ALA A 1 73 ? 13.731 8.590 -2.774 1.00 89.62 73 ALA A N 1
ATOM 581 C CA . ALA A 1 73 ? 13.727 8.871 -4.203 1.00 89.62 73 ALA A CA 1
ATOM 582 C C . ALA A 1 73 ? 12.286 8.920 -4.745 1.00 89.62 73 ALA A C 1
ATOM 584 O O . ALA A 1 73 ? 11.385 8.257 -4.225 1.00 89.62 73 ALA A O 1
ATOM 585 N N . ILE A 1 74 ? 12.060 9.706 -5.804 1.00 87.38 74 ILE A N 1
ATOM 586 C CA . ILE A 1 74 ? 10.730 9.848 -6.423 1.00 87.38 74 ILE A CA 1
ATOM 587 C C . ILE A 1 74 ? 10.173 8.474 -6.824 1.00 87.38 74 ILE A C 1
ATOM 589 O O . ILE A 1 74 ? 9.043 8.163 -6.465 1.00 87.38 74 ILE A O 1
ATOM 593 N N . SER A 1 75 ? 10.984 7.617 -7.449 1.00 85.56 75 SER A N 1
ATOM 594 C CA . SER A 1 75 ? 10.586 6.260 -7.856 1.00 85.56 75 SER A CA 1
ATOM 595 C C . SER A 1 75 ? 10.167 5.370 -6.678 1.00 85.56 75 SER A C 1
ATOM 597 O O . SER A 1 75 ? 9.223 4.587 -6.784 1.00 85.56 75 SER A O 1
ATOM 599 N N . THR A 1 76 ? 10.823 5.507 -5.524 1.00 87.75 76 THR A N 1
ATOM 600 C CA . THR A 1 76 ? 10.440 4.808 -4.290 1.00 87.75 76 THR A CA 1
ATOM 601 C C . THR A 1 76 ? 9.093 5.312 -3.774 1.00 87.75 76 THR A C 1
ATOM 603 O O . THR A 1 76 ? 8.227 4.507 -3.434 1.00 87.75 76 THR A O 1
ATOM 606 N N . ARG A 1 77 ? 8.867 6.633 -3.785 1.00 86.44 77 ARG A N 1
ATOM 607 C CA . ARG A 1 77 ? 7.567 7.222 -3.422 1.00 86.44 77 ARG A CA 1
ATOM 608 C C . ARG A 1 77 ? 6.450 6.792 -4.366 1.00 86.44 77 ARG A C 1
ATOM 610 O O . ARG A 1 77 ? 5.340 6.548 -3.910 1.00 86.44 77 ARG A O 1
ATOM 617 N N . GLU A 1 78 ? 6.729 6.677 -5.661 1.00 87.00 78 GLU A N 1
ATOM 618 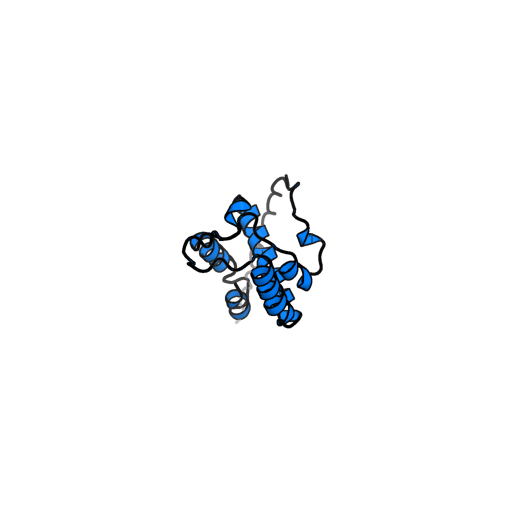C CA . GLU A 1 78 ? 5.768 6.167 -6.644 1.00 87.00 78 GLU A CA 1
ATOM 619 C C . GLU A 1 78 ? 5.440 4.695 -6.408 1.00 87.00 78 GLU A C 1
ATOM 621 O O . GLU A 1 78 ? 4.274 4.306 -6.471 1.00 87.00 78 GLU A O 1
ATOM 626 N N . THR A 1 79 ? 6.450 3.885 -6.088 1.00 86.81 79 THR A N 1
ATOM 627 C CA . THR A 1 79 ? 6.270 2.460 -5.788 1.00 86.81 79 THR A CA 1
ATOM 628 C C . THR A 1 79 ? 5.373 2.281 -4.565 1.00 86.81 79 THR A C 1
ATOM 630 O O . THR A 1 79 ? 4.338 1.622 -4.655 1.00 86.81 79 THR A O 1
ATOM 633 N N . TYR A 1 80 ? 5.697 2.943 -3.452 1.00 87.44 80 TYR A N 1
ATOM 634 C CA . TYR A 1 80 ? 4.882 2.877 -2.237 1.00 87.44 80 TYR A CA 1
ATOM 635 C C . TYR A 1 80 ? 3.509 3.540 -2.404 1.00 87.44 80 TYR A C 1
ATOM 637 O O . TYR A 1 80 ? 2.513 2.998 -1.936 1.00 87.44 80 TYR A O 1
ATOM 645 N N . GLY A 1 81 ? 3.412 4.668 -3.114 1.00 87.88 81 GLY A N 1
ATOM 646 C CA . GLY A 1 81 ? 2.135 5.326 -3.404 1.00 87.88 81 GLY A CA 1
ATOM 647 C C . GLY A 1 81 ? 1.208 4.479 -4.284 1.00 87.88 81 GLY A C 1
ATOM 648 O O . GLY A 1 81 ? -0.006 4.461 -4.067 1.00 87.88 81 GLY A O 1
ATOM 649 N N . SER A 1 82 ? 1.766 3.739 -5.247 1.00 86.94 82 SER A N 1
ATOM 650 C CA . SER A 1 82 ? 1.021 2.766 -6.062 1.00 86.94 82 SER A CA 1
ATOM 651 C C . SER A 1 82 ? 0.587 1.567 -5.233 1.00 86.94 82 SER A C 1
ATOM 653 O O . SER A 1 82 ? -0.555 1.116 -5.351 1.00 86.94 82 SER A O 1
ATOM 655 N N . GLY A 1 83 ? 1.483 1.064 -4.383 1.00 88.00 83 GLY A N 1
ATOM 656 C CA . GLY A 1 83 ? 1.193 -0.075 -3.529 1.00 88.00 83 GLY A CA 1
ATOM 657 C C . GLY A 1 83 ? 0.083 0.221 -2.525 1.00 88.00 83 GLY A C 1
ATOM 658 O O . GLY A 1 83 ? -0.873 -0.544 -2.409 1.00 88.00 83 GLY A O 1
ATOM 659 N N . LEU A 1 84 ? 0.142 1.397 -1.900 1.00 89.25 84 LEU A N 1
ATOM 660 C CA . LEU A 1 84 ? -0.906 1.899 -1.025 1.00 89.25 84 LEU A CA 1
ATOM 661 C C . LEU A 1 84 ? -2.260 1.953 -1.747 1.00 89.25 84 LEU A C 1
ATOM 663 O O . LEU A 1 84 ? -3.234 1.403 -1.245 1.00 89.25 84 LEU A O 1
ATOM 667 N N . LEU A 1 85 ? -2.329 2.548 -2.945 1.00 89.44 85 LEU A N 1
ATOM 668 C CA . LEU A 1 85 ? -3.579 2.585 -3.712 1.00 89.44 85 LEU A CA 1
ATOM 669 C C . LEU A 1 85 ? -4.106 1.176 -4.025 1.00 89.44 85 LEU A C 1
ATOM 671 O O . LEU A 1 85 ? -5.296 0.911 -3.872 1.00 89.44 85 LEU A O 1
ATOM 675 N N . THR A 1 86 ? -3.221 0.277 -4.454 1.00 89.75 86 THR A N 1
ATOM 676 C CA . THR A 1 86 ? -3.580 -1.105 -4.806 1.00 89.75 86 THR A CA 1
ATOM 677 C C . THR A 1 86 ? -4.163 -1.846 -3.601 1.00 89.75 86 THR A C 1
ATOM 679 O O . THR A 1 86 ? -5.151 -2.566 -3.741 1.00 89.75 86 THR A O 1
ATOM 682 N N . PHE A 1 87 ? -3.606 -1.622 -2.409 1.00 91.44 87 PHE A N 1
ATOM 683 C CA . PHE A 1 87 ? -4.130 -2.170 -1.162 1.00 91.44 87 PHE A CA 1
ATOM 684 C C . PHE A 1 87 ? -5.527 -1.629 -0.818 1.00 91.44 87 PHE A C 1
ATOM 686 O O . PHE A 1 87 ? -6.408 -2.410 -0.469 1.00 91.44 87 PHE A O 1
ATOM 693 N N . HIS A 1 88 ? -5.768 -0.320 -0.972 1.00 91.00 88 HIS A N 1
ATOM 694 C CA . HIS A 1 88 ? -7.100 0.270 -0.755 1.00 91.00 88 HIS A CA 1
ATOM 695 C C . HIS A 1 88 ? -8.146 -0.310 -1.715 1.00 91.00 88 HIS A C 1
ATOM 697 O O . HIS A 1 88 ? -9.200 -0.746 -1.265 1.00 91.00 88 HIS A O 1
ATOM 703 N N . ILE A 1 89 ? -7.820 -0.425 -3.008 1.00 91.38 89 ILE A N 1
ATOM 704 C CA . ILE A 1 89 ? -8.701 -1.061 -4.006 1.00 91.38 89 ILE A CA 1
ATOM 705 C C . ILE A 1 89 ? -9.012 -2.514 -3.617 1.00 91.38 89 ILE A C 1
ATOM 707 O O . ILE A 1 89 ? -10.151 -2.967 -3.747 1.00 91.38 89 ILE A O 1
ATOM 711 N N . PHE A 1 90 ? -8.011 -3.254 -3.132 1.00 92.88 90 PHE A N 1
ATOM 712 C CA . PHE A 1 90 ? -8.211 -4.608 -2.626 1.00 92.88 90 PHE A CA 1
ATOM 713 C C . PHE A 1 90 ? -9.193 -4.636 -1.445 1.00 92.88 90 PHE A C 1
ATOM 715 O O . PHE A 1 90 ? -10.121 -5.447 -1.458 1.00 92.88 90 PHE A O 1
ATOM 722 N N . CYS A 1 91 ? -9.015 -3.762 -0.453 1.00 92.75 91 CYS A N 1
ATOM 723 C CA . CYS A 1 91 ? -9.883 -3.703 0.721 1.00 92.75 91 CYS A CA 1
ATOM 724 C C . CYS A 1 91 ? -11.325 -3.339 0.356 1.00 92.75 91 CYS A C 1
ATOM 726 O O . CYS A 1 91 ? -12.249 -4.048 0.768 1.00 92.75 91 CYS A O 1
ATOM 728 N N . ASP A 1 92 ? -11.509 -2.329 -0.495 1.00 92.38 92 ASP A N 1
ATOM 729 C CA . ASP A 1 92 ? -12.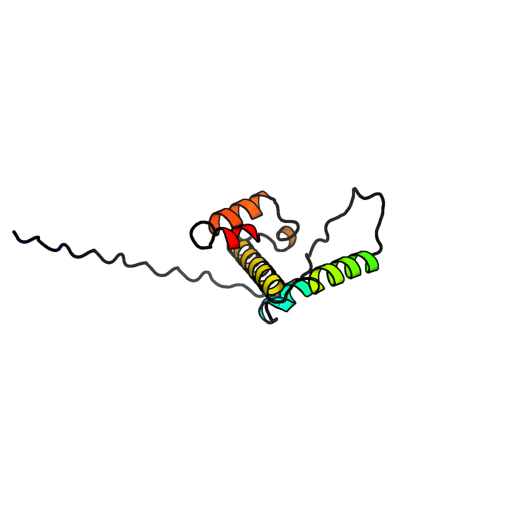817 -1.923 -1.011 1.00 92.38 92 ASP A CA 1
ATOM 730 C C . ASP A 1 92 ? -13.509 -3.091 -1.731 1.00 92.38 92 ASP A C 1
ATOM 732 O O . ASP A 1 92 ? -14.671 -3.403 -1.465 1.00 92.38 92 ASP A O 1
ATOM 736 N N . GLY A 1 93 ? -12.775 -3.810 -2.590 1.00 91.69 93 GLY A N 1
ATOM 737 C CA . GLY A 1 93 ? -13.281 -4.986 -3.303 1.00 91.69 93 GLY A CA 1
ATOM 738 C C . GLY A 1 93 ? -13.630 -6.176 -2.397 1.00 91.69 93 GLY A C 1
ATOM 739 O O . GLY A 1 93 ? -14.388 -7.060 -2.804 1.00 91.69 93 GLY A O 1
ATOM 740 N N . LY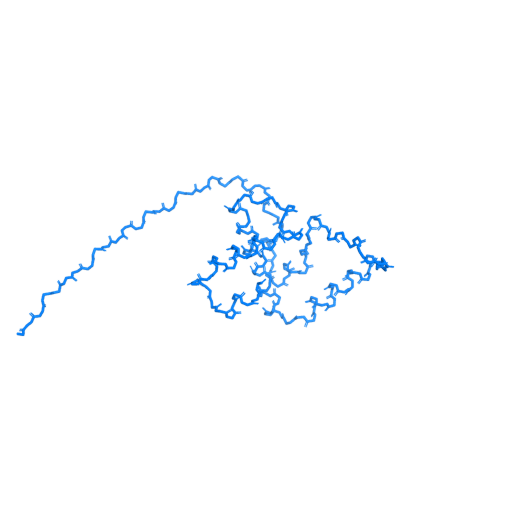S A 1 94 ? -13.101 -6.212 -1.169 1.00 92.62 94 LYS A N 1
ATOM 741 C CA . LYS A 1 94 ? -13.428 -7.207 -0.134 1.00 92.62 94 LYS A CA 1
ATOM 742 C C . LYS A 1 94 ? -14.476 -6.713 0.869 1.00 92.62 94 LYS A C 1
ATOM 744 O O . LYS A 1 94 ? -14.873 -7.496 1.730 1.00 92.62 94 LYS A O 1
ATOM 749 N N . GLY A 1 95 ? -14.936 -5.465 0.754 1.00 92.25 95 GLY A N 1
ATOM 750 C CA . GLY A 1 95 ? -15.877 -4.855 1.695 1.00 92.25 95 GLY A CA 1
ATOM 751 C C . GLY A 1 95 ? -15.280 -4.615 3.084 1.00 92.25 95 GLY A C 1
ATOM 752 O O . GLY A 1 95 ? -16.017 -4.608 4.070 1.00 92.25 95 GLY A O 1
ATOM 753 N N . ILE A 1 96 ? -13.956 -4.466 3.176 1.00 92.50 96 ILE A N 1
ATOM 754 C CA . ILE A 1 96 ? -13.272 -4.139 4.429 1.00 92.50 96 ILE A CA 1
ATOM 755 C C . ILE A 1 96 ? -13.530 -2.653 4.729 1.00 92.50 96 ILE A C 1
ATOM 757 O O . ILE A 1 96 ? -13.359 -1.827 3.835 1.00 92.50 96 ILE A O 1
ATOM 761 N N . PRO A 1 97 ? -13.953 -2.276 5.948 1.00 90.75 97 PRO A N 1
ATOM 762 C CA . PRO A 1 97 ? -14.165 -0.871 6.286 1.00 90.75 97 PRO A CA 1
ATOM 763 C C . PRO A 1 97 ? -12.864 -0.059 6.226 1.00 90.75 97 PRO A C 1
ATOM 765 O O . PRO A 1 97 ? -11.837 -0.509 6.729 1.00 90.75 97 PRO A O 1
ATOM 768 N N . GLU A 1 98 ? -12.916 1.191 5.749 1.00 87.38 98 GLU A N 1
ATOM 769 C CA . GLU A 1 98 ? -11.733 2.076 5.654 1.00 87.38 98 GLU A CA 1
ATOM 770 C C . GLU A 1 98 ? -10.997 2.239 6.998 1.00 87.38 98 GLU A C 1
ATOM 772 O O . GLU A 1 98 ? -9.769 2.300 7.072 1.00 87.38 98 GLU A O 1
ATOM 777 N N . ALA A 1 99 ? -11.749 2.215 8.100 1.00 88.19 99 ALA A N 1
ATOM 778 C CA . ALA A 1 99 ? -11.221 2.267 9.459 1.00 88.19 99 ALA A CA 1
ATOM 779 C C . ALA A 1 99 ? -10.379 1.037 9.869 1.00 88.19 99 ALA A C 1
ATOM 781 O O . ALA A 1 99 ? -9.781 1.053 10.948 1.00 88.19 99 ALA A O 1
ATOM 782 N N . GLU A 1 100 ? -10.367 -0.018 9.054 1.00 89.25 100 GLU A N 1
ATOM 783 C CA . GLU A 1 100 ? -9.560 -1.235 9.195 1.00 89.25 100 GLU A CA 1
ATOM 784 C C . GLU A 1 100 ? -8.425 -1.307 8.160 1.00 89.25 100 GLU A C 1
ATOM 786 O O . GLU A 1 100 ? -7.594 -2.212 8.227 1.00 89.25 100 GLU A O 1
ATOM 791 N N . HIS A 1 101 ? -8.325 -0.340 7.237 1.00 89.44 101 HIS A N 1
ATOM 792 C CA . HIS A 1 101 ? -7.222 -0.284 6.268 1.00 89.44 101 HIS A CA 1
ATOM 793 C C . HIS A 1 101 ? -5.895 0.038 6.964 1.00 89.44 101 HIS A C 1
ATOM 795 O O . HIS A 1 101 ? -4.830 -0.363 6.501 1.00 89.44 101 HIS A O 1
ATOM 801 N N . ALA A 1 102 ? -5.936 0.770 8.081 1.00 88.62 102 ALA A N 1
ATOM 802 C CA . ALA A 1 102 ? -4.745 1.110 8.839 1.00 88.62 102 ALA A CA 1
ATOM 803 C C . ALA A 1 102 ? -5.049 1.415 10.322 1.00 88.62 102 ALA A C 1
ATOM 805 O O . ALA A 1 102 ? -5.910 2.251 10.604 1.00 88.62 102 ALA A O 1
ATOM 806 N N . PRO A 1 103 ? -4.303 0.808 11.269 1.00 87.81 103 PRO A N 1
ATOM 807 C CA . PRO A 1 103 ? -3.392 -0.319 11.054 1.00 87.81 103 PRO A CA 1
ATOM 808 C C . PRO A 1 103 ? -4.169 -1.574 10.616 1.00 87.81 103 PRO A C 1
ATOM 810 O O . PRO A 1 103 ? -5.108 -1.984 11.291 1.00 87.81 103 PRO A O 1
ATOM 813 N N . ALA A 1 104 ? -3.771 -2.176 9.493 1.00 90.06 104 ALA A N 1
ATOM 814 C CA . ALA A 1 104 ? -4.413 -3.381 8.983 1.00 90.06 104 ALA A CA 1
ATOM 815 C C . ALA A 1 104 ? -4.105 -4.597 9.866 1.00 90.06 104 ALA A C 1
ATOM 817 O O . ALA A 1 104 ? -3.000 -4.737 10.399 1.00 90.06 104 ALA A O 1
ATOM 818 N N . ASN A 1 105 ? -5.066 -5.515 9.973 1.00 90.25 105 ASN A N 1
ATOM 819 C CA . ASN A 1 105 ? -4.827 -6.833 10.556 1.00 90.25 105 ASN A CA 1
ATOM 820 C C . ASN A 1 105 ? -3.770 -7.580 9.708 1.00 90.25 105 ASN A C 1
ATOM 822 O O . ASN A 1 105 ? -3.921 -7.625 8.484 1.00 90.25 105 ASN A O 1
ATOM 826 N N . PRO A 1 106 ? -2.743 -8.217 10.309 1.00 92.06 106 PRO A N 1
ATOM 827 C CA . PRO A 1 106 ? -1.733 -8.984 9.567 1.00 92.06 106 PRO A CA 1
ATOM 828 C C . PRO A 1 106 ? -2.316 -10.027 8.603 1.00 92.06 106 PRO A C 1
ATOM 830 O O . PRO A 1 106 ? -1.749 -10.285 7.545 1.00 92.06 106 PRO A O 1
ATOM 833 N N . THR A 1 107 ? -3.482 -10.587 8.929 1.00 94.12 107 THR A N 1
ATOM 834 C CA . THR A 1 107 ? -4.214 -11.527 8.069 1.00 94.12 107 THR A CA 1
ATOM 835 C C . THR A 1 107 ? -4.665 -10.868 6.765 1.00 94.12 107 THR A C 1
ATOM 837 O O . THR A 1 107 ? -4.544 -11.472 5.704 1.00 94.12 107 THR A O 1
ATOM 840 N N . ILE A 1 108 ? -5.140 -9.618 6.818 1.00 94.12 108 ILE A N 1
ATOM 841 C CA . ILE A 1 108 ? -5.554 -8.853 5.630 1.00 94.12 108 ILE A CA 1
ATOM 842 C C . ILE A 1 108 ? -4.340 -8.622 4.721 1.00 94.12 108 ILE A C 1
ATOM 844 O O . ILE A 1 108 ? -4.428 -8.847 3.515 1.00 94.12 108 ILE A O 1
ATOM 848 N N . ILE A 1 109 ? -3.194 -8.258 5.308 1.00 92.75 109 ILE A N 1
ATOM 849 C CA . ILE A 1 109 ? -1.931 -8.080 4.577 1.00 92.75 109 ILE A CA 1
ATOM 850 C C . ILE A 1 109 ? -1.476 -9.394 3.927 1.00 92.75 109 ILE A C 1
ATOM 852 O O . ILE A 1 109 ? -1.128 -9.407 2.750 1.00 92.75 109 ILE A O 1
ATOM 856 N N . ALA A 1 110 ? -1.540 -10.520 4.642 1.00 92.56 110 ALA A N 1
ATOM 857 C CA . ALA A 1 110 ? -1.160 -11.824 4.097 1.00 92.56 110 ALA A CA 1
ATOM 858 C C . ALA A 1 110 ? -2.048 -12.251 2.915 1.00 92.56 110 ALA A C 1
ATOM 860 O O . ALA A 1 110 ? -1.540 -12.717 1.893 1.00 92.56 110 ALA A O 1
ATOM 861 N N . VAL A 1 111 ? -3.367 -12.053 3.021 1.00 93.88 111 VAL A N 1
ATOM 862 C CA . VAL A 1 111 ? -4.302 -12.325 1.917 1.00 93.88 111 VAL A CA 1
ATOM 863 C C . VAL A 1 111 ? -3.986 -11.428 0.723 1.00 93.88 111 VAL A C 1
ATOM 865 O O . VAL A 1 111 ? -3.919 -11.918 -0.405 1.00 93.88 111 VAL A O 1
ATOM 868 N N . PHE A 1 112 ? -3.736 -10.143 0.961 1.00 92.94 112 PHE A N 1
ATOM 869 C CA . PHE A 1 112 ? -3.357 -9.204 -0.087 1.00 92.94 112 PHE A CA 1
ATOM 870 C C . PHE A 1 112 ? -2.073 -9.639 -0.812 1.00 92.94 112 PHE A C 1
ATOM 872 O O . PHE A 1 112 ? -2.086 -9.796 -2.032 1.00 92.94 112 PHE A O 1
ATOM 879 N N . ILE A 1 113 ? -1.000 -9.943 -0.076 1.00 91.50 113 ILE A N 1
ATOM 880 C CA . ILE A 1 113 ? 0.271 -10.426 -0.640 1.00 91.50 113 ILE A CA 1
ATOM 881 C C . ILE A 1 113 ? 0.066 -11.721 -1.439 1.00 91.50 113 ILE A C 1
ATOM 883 O O . ILE A 1 113 ? 0.606 -11.865 -2.537 1.00 91.50 113 ILE A O 1
ATOM 887 N N . SER A 1 114 ? -0.760 -12.646 -0.937 1.00 90.19 114 SER A N 1
ATOM 888 C CA . SER A 1 114 ? -1.057 -13.899 -1.643 1.00 90.19 114 SER A CA 1
ATOM 889 C C . SER A 1 114 ? -1.751 -13.680 -2.992 1.00 90.19 114 SER A C 1
ATOM 891 O O . SER A 1 114 ? -1.532 -14.454 -3.918 1.00 90.19 114 SER A O 1
ATOM 893 N N . MET A 1 115 ? -2.538 -12.607 -3.137 1.00 87.31 115 MET A N 1
ATOM 894 C CA . MET A 1 115 ? -3.180 -12.258 -4.407 1.00 87.31 115 MET A CA 1
ATOM 895 C C . MET A 1 115 ? -2.214 -11.646 -5.422 1.00 87.31 115 MET A C 1
ATOM 897 O O . MET A 1 115 ? -2.431 -11.776 -6.626 1.00 87.31 115 MET A O 1
ATOM 901 N N . LEU A 1 116 ? -1.164 -10.968 -4.959 1.00 85.06 116 LEU A N 1
ATOM 902 C CA . LEU A 1 116 ? -0.134 -10.422 -5.845 1.00 85.06 116 LEU A CA 1
ATOM 903 C C . LEU A 1 116 ? 0.781 -11.523 -6.398 1.00 85.06 116 LEU A C 1
ATOM 905 O O . LEU A 1 116 ? 1.377 -11.356 -7.468 1.00 85.06 116 LEU A O 1
ATOM 909 N N . ALA A 1 117 ? 0.881 -12.656 -5.694 1.00 81.06 117 ALA A N 1
ATOM 910 C CA . ALA A 1 117 ? 1.676 -13.796 -6.121 1.00 81.06 117 ALA A CA 1
ATOM 911 C C . ALA A 1 117 ? 1.216 -14.299 -7.503 1.00 81.06 117 ALA A C 1
ATOM 913 O O . ALA A 1 117 ? 0.041 -14.566 -7.741 1.00 81.06 117 ALA A O 1
ATOM 914 N N . GLY A 1 118 ? 2.160 -14.401 -8.440 1.00 76.12 118 GLY A N 1
ATOM 915 C CA . GLY A 1 118 ? 1.900 -14.825 -9.820 1.00 76.12 118 GLY A CA 1
ATOM 916 C C . GLY A 1 118 ? 1.499 -13.703 -10.785 1.00 76.12 118 GLY A C 1
ATOM 917 O O . GLY A 1 118 ? 1.601 -13.908 -11.991 1.00 76.12 118 GLY A O 1
ATOM 918 N N . SER A 1 119 ? 1.119 -12.519 -10.286 1.00 79.38 119 SER A N 1
ATOM 919 C CA . SER A 1 119 ? 0.822 -11.335 -11.118 1.00 79.38 119 SER A CA 1
ATOM 920 C C . SER A 1 119 ? 1.902 -10.249 -11.034 1.00 79.38 119 SER A C 1
ATOM 922 O O . SER A 1 119 ? 2.032 -9.437 -11.947 1.00 79.38 119 SER A O 1
ATOM 924 N N . TYR A 1 120 ? 2.697 -10.241 -9.960 1.00 81.56 120 TYR A N 1
ATOM 925 C CA . TYR A 1 120 ? 3.785 -9.289 -9.723 1.00 81.56 120 TYR A CA 1
ATOM 926 C C . TYR A 1 120 ? 5.135 -10.006 -9.612 1.00 81.56 120 TYR A C 1
ATOM 928 O O . TYR A 1 120 ? 5.207 -11.177 -9.231 1.00 81.56 120 TYR A O 1
ATOM 936 N N . SER A 1 121 ? 6.227 -9.295 -9.918 1.00 81.19 121 SER A N 1
ATOM 937 C CA . SER A 1 121 ? 7.575 -9.807 -9.656 1.00 81.19 121 SER A CA 1
ATOM 938 C C . SER A 1 121 ? 7.797 -9.973 -8.152 1.00 81.19 121 SER A C 1
ATOM 940 O O . SER A 1 121 ? 7.272 -9.201 -7.351 1.00 81.19 121 SER A O 1
ATOM 942 N N . GLY A 1 122 ? 8.641 -10.931 -7.754 1.00 79.75 122 GLY A N 1
ATOM 943 C CA . GLY A 1 122 ? 9.003 -11.103 -6.341 1.00 79.75 122 GLY A CA 1
ATOM 944 C C . GLY A 1 122 ? 9.559 -9.816 -5.719 1.00 79.75 122 GLY A C 1
ATOM 945 O O . GLY A 1 122 ? 9.188 -9.462 -4.610 1.00 79.75 122 GLY A O 1
ATOM 946 N N . SER A 1 123 ? 10.353 -9.052 -6.478 1.00 78.75 123 SER A N 1
ATOM 947 C CA . SER A 1 123 ? 10.864 -7.742 -6.051 1.00 78.75 123 SER A CA 1
ATOM 948 C C . SER A 1 123 ? 9.772 -6.700 -5.800 1.00 78.75 123 SER A C 1
ATOM 950 O O . SER A 1 123 ? 9.944 -5.850 -4.934 1.00 78.75 123 SER A O 1
ATOM 952 N N . ALA A 1 124 ? 8.657 -6.751 -6.534 1.00 76.06 124 ALA A N 1
ATOM 953 C CA . ALA A 1 124 ? 7.523 -5.865 -6.306 1.00 76.06 124 ALA A CA 1
ATOM 954 C C . ALA A 1 124 ? 6.710 -6.308 -5.084 1.00 76.06 124 ALA A C 1
ATOM 956 O O . ALA A 1 124 ? 6.279 -5.456 -4.315 1.00 76.06 124 ALA A O 1
ATOM 957 N N . VAL A 1 125 ? 6.551 -7.620 -4.877 1.00 78.69 125 VAL A N 1
ATOM 958 C CA . VAL A 1 125 ? 5.868 -8.181 -3.701 1.00 78.69 125 VAL A CA 1
ATOM 959 C C . VAL A 1 125 ? 6.600 -7.829 -2.400 1.00 78.69 125 VAL A C 1
ATOM 961 O O . VAL A 1 125 ? 5.944 -7.502 -1.422 1.00 78.69 125 VAL A O 1
ATOM 964 N N . THR A 1 126 ? 7.938 -7.806 -2.396 1.00 80.62 126 THR A N 1
ATOM 965 C CA . THR A 1 126 ? 8.752 -7.428 -1.220 1.00 80.62 126 THR A CA 1
ATOM 966 C C . THR A 1 126 ? 8.533 -5.985 -0.738 1.00 80.62 126 THR A C 1
ATOM 968 O O . THR A 1 126 ? 8.891 -5.664 0.391 1.00 80.62 126 THR A O 1
ATOM 971 N N . ASN A 1 127 ? 7.967 -5.102 -1.565 1.00 76.25 127 ASN A N 1
ATOM 972 C CA . ASN A 1 127 ? 7.735 -3.700 -1.198 1.00 76.25 127 ASN A CA 1
ATOM 973 C C . ASN A 1 127 ? 6.425 -3.464 -0.420 1.00 76.25 127 ASN A C 1
ATOM 975 O O . ASN A 1 127 ? 6.124 -2.309 -0.110 1.00 76.25 127 ASN A O 1
ATOM 979 N N . TYR A 1 128 ? 5.648 -4.517 -0.154 1.00 72.62 128 TYR A N 1
ATOM 980 C CA . TYR A 1 128 ? 4.376 -4.481 0.573 1.00 72.62 128 TYR A CA 1
ATOM 981 C C . TYR A 1 128 ? 4.514 -5.090 1.968 1.00 72.62 128 TYR A C 1
ATOM 983 O O . TYR A 1 128 ? 3.896 -4.528 2.899 1.00 72.62 128 TYR A O 1
#

Organism: NCBI:txid930991

Secondary structure (DSSP, 8-state):
-----PPPP----PPPP----------GGGGS-HHHHHHH---SS----TT-SS---HHHHHHHHHHHHHHS-HHHHHHHHHHHHHHHHHHHHHT--GGGTTTPPHHHHHHHHHHHBTTB-HHHHTT-

Radius of gyration: 20.85 Å; chains: 1; bounding box: 37×57×69 Å